Protein AF-A0A346E0C2-F1 (afdb_monomer)

Solvent-accessible surface area (backbone atoms only — not comparable to full-atom values): 6289 Å² total; per-residue (Å²): 88,82,45,80,42,81,31,66,73,36,49,52,70,63,55,39,50,56,50,36,53,48,53,52,53,33,57,74,68,73,50,68,73,43,48,37,40,30,35,58,86,47,45,39,72,72,65,89,44,69,49,77,52,70,75,83,54,90,87,35,72,44,78,42,43,42,59,57,49,31,73,74,60,34,49,65,50,52,51,50,53,53,38,55,73,66,43,72,98,46,72,69,54,58,57,54,57,70,62,51,42,78,44,72,80,77,128

Radius of gyration: 14.97 Å; Cα contacts (8 Å, |Δi|>4): 140; chains: 1; bounding box: 26×45×40 Å

InterPro domains:
  IPR005822 Large ribosomal subunit protein uL13 [PF00572] (3-101)
  IPR036899 Large ribosomal subunit protein uL13 superfamily [G3DSA:3.90.1180.10] (1-107)
  IPR036899 Large ribosomal subunit protein uL13 superfamily [SSF52161] (8-100)

Foldseek 3Di:
DEEEDEQAAEELLVVLLVVQVVVVVCVVVVHDYAYEYEDLVRHDYDQADWDWDAPPDVVRIDIDTPVRCCVVPNSLVVSLVSSCVSHPPDPVVNVNSVRHHYDYPDD

Structure (mmCIF, N/CA/C/O backbone):
data_AF-A0A346E0C2-F1
#
_entry.id   AF-A0A346E0C2-F1
#
loop_
_atom_site.group_PDB
_atom_site.id
_atom_site.type_symbol
_atom_site.label_atom_id
_atom_site.label_alt_id
_atom_site.label_comp_id
_atom_site.label_asym_id
_atom_site.label_entity_id
_atom_site.label_seq_id
_atom_site.pdbx_PDB_ins_code
_atom_site.Cartn_x
_atom_site.Cartn_y
_atom_site.Cartn_z
_atom_site.occupancy
_atom_site.B_iso_or_equiv
_atom_site.auth_seq_id
_atom_site.auth_comp_id
_atom_site.auth_asym_id
_atom_site.auth_atom_id
_atom_site.pdbx_PDB_model_num
ATOM 1 N N . MET A 1 1 ? -8.754 10.695 17.987 1.00 83.62 1 MET A N 1
ATOM 2 C CA . MET A 1 1 ? -7.368 11.221 18.027 1.00 83.62 1 MET A CA 1
ATOM 3 C C . MET A 1 1 ? -6.866 11.499 16.614 1.00 83.62 1 MET A C 1
ATOM 5 O O . MET A 1 1 ? -7.110 10.676 15.736 1.00 83.62 1 MET A O 1
ATOM 9 N N . LYS A 1 2 ? -6.206 12.638 16.380 1.00 86.44 2 LYS A N 1
ATOM 10 C CA . LYS A 1 2 ? -5.602 12.987 15.082 1.00 86.44 2 LYS A CA 1
ATOM 11 C C . LYS A 1 2 ? -4.100 12.700 15.146 1.00 86.44 2 LYS A C 1
ATOM 13 O O . LYS A 1 2 ? -3.446 13.165 16.071 1.00 86.44 2 LYS A O 1
ATOM 18 N N . ILE A 1 3 ? -3.563 11.932 14.199 1.00 89.94 3 ILE A N 1
ATOM 19 C CA . ILE A 1 3 ? -2.120 11.665 14.095 1.00 89.94 3 ILE A CA 1
ATOM 20 C C . ILE A 1 3 ? -1.626 12.167 12.745 1.00 89.94 3 ILE A C 1
ATOM 22 O O . ILE A 1 3 ? -2.192 11.821 11.710 1.00 89.94 3 ILE A O 1
ATOM 26 N N . ILE A 1 4 ? -0.568 12.972 12.767 1.00 90.56 4 ILE A N 1
ATOM 27 C CA . ILE A 1 4 ? 0.034 13.568 11.575 1.00 90.56 4 ILE A CA 1
ATOM 28 C C . ILE A 1 4 ? 1.416 12.949 11.371 1.00 90.56 4 ILE A C 1
ATOM 30 O O . ILE A 1 4 ? 2.219 12.879 12.300 1.00 90.56 4 ILE A O 1
ATOM 34 N N . TYR A 1 5 ? 1.699 12.509 10.148 1.00 90.81 5 TYR A N 1
ATOM 35 C CA . TYR A 1 5 ? 2.991 11.963 9.750 1.00 90.81 5 TYR A CA 1
ATOM 36 C C . TYR A 1 5 ? 3.550 12.727 8.554 1.00 90.81 5 TYR A C 1
ATOM 38 O O . TYR A 1 5 ? 2.925 12.775 7.498 1.00 90.81 5 TYR A O 1
ATOM 46 N N . ASN A 1 6 ? 4.762 13.265 8.702 1.00 90.69 6 ASN A N 1
ATOM 47 C CA . ASN A 1 6 ? 5.544 13.781 7.580 1.00 90.69 6 ASN A CA 1
ATOM 48 C C . ASN A 1 6 ? 6.350 12.639 6.937 1.00 90.69 6 ASN A C 1
ATOM 50 O O . ASN A 1 6 ? 7.117 11.960 7.638 1.00 90.69 6 ASN A O 1
ATOM 54 N N . LEU A 1 7 ? 6.156 12.432 5.630 1.00 88.69 7 LEU A N 1
ATOM 55 C CA . LEU A 1 7 ? 6.779 11.370 4.833 1.00 88.69 7 LEU A CA 1
ATOM 56 C C . LEU A 1 7 ? 8.063 11.802 4.105 1.00 88.69 7 LEU A C 1
ATOM 58 O O . LEU A 1 7 ? 8.741 10.947 3.531 1.00 88.69 7 LEU A O 1
ATOM 62 N N . LYS A 1 8 ? 8.432 13.088 4.164 1.00 89.00 8 LYS A N 1
ATOM 63 C CA . LYS A 1 8 ? 9.602 13.653 3.476 1.00 89.00 8 LYS A CA 1
ATOM 64 C C . LYS A 1 8 ? 10.876 12.848 3.773 1.00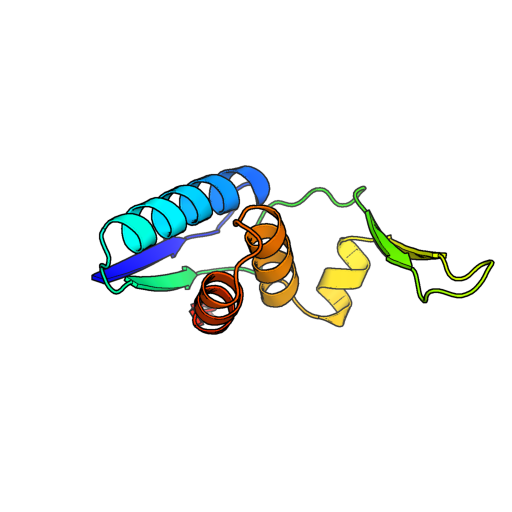 89.00 8 LYS A C 1
ATOM 66 O O . LYS A 1 8 ? 11.260 12.688 4.930 1.00 89.00 8 LYS A O 1
ATOM 71 N N . PHE A 1 9 ? 11.503 12.317 2.720 1.00 88.50 9 PHE A N 1
ATOM 72 C CA . PHE A 1 9 ? 12.759 11.552 2.736 1.00 88.50 9 PHE A CA 1
ATOM 73 C C . PHE A 1 9 ? 12.794 10.281 3.600 1.00 88.50 9 PHE A C 1
ATOM 75 O O . PHE A 1 9 ? 13.868 9.701 3.792 1.00 88.50 9 PHE A O 1
ATOM 82 N N . LYS A 1 10 ? 11.647 9.794 4.084 1.00 91.62 10 LYS A N 1
ATOM 83 C CA . LYS A 1 10 ? 11.573 8.565 4.885 1.00 91.62 10 LYS A CA 1
ATOM 84 C C . LYS A 1 10 ? 11.437 7.329 4.004 1.00 91.62 10 LYS A C 1
ATOM 86 O O . LYS A 1 10 ? 10.812 7.370 2.947 1.00 91.62 10 LYS A O 1
ATOM 91 N N . GLN A 1 11 ? 11.983 6.208 4.477 1.00 93.88 11 GLN A N 1
ATOM 92 C CA . GLN A 1 11 ? 11.819 4.911 3.821 1.00 93.88 11 GLN A CA 1
ATOM 93 C C . GLN A 1 11 ? 10.397 4.378 4.041 1.00 93.88 11 GLN A C 1
ATOM 95 O O . GLN A 1 11 ? 9.974 4.215 5.191 1.00 93.88 11 GLN A O 1
ATOM 100 N N . VAL A 1 12 ? 9.691 4.039 2.954 1.00 93.25 12 VAL A N 1
ATOM 101 C CA . VAL A 1 12 ? 8.283 3.575 2.978 1.00 93.25 12 VAL A CA 1
ATOM 102 C C . VAL A 1 12 ? 8.067 2.439 3.976 1.00 93.25 12 VAL A C 1
ATOM 104 O O . VAL A 1 12 ? 7.141 2.494 4.780 1.00 93.25 12 VAL A O 1
ATOM 107 N N . GLY A 1 13 ? 8.929 1.418 3.955 1.00 92.38 13 GLY A N 1
ATOM 108 C CA . GLY A 1 13 ? 8.760 0.238 4.805 1.00 92.38 13 GLY A CA 1
ATOM 109 C C . GLY A 1 13 ? 8.803 0.570 6.299 1.00 92.38 13 GLY A C 1
ATOM 110 O O . GLY A 1 13 ? 7.950 0.120 7.062 1.00 92.38 13 GLY A O 1
ATOM 111 N N . ARG A 1 14 ? 9.746 1.428 6.710 1.00 93.56 14 ARG A N 1
ATOM 112 C CA . ARG A 1 14 ? 9.911 1.827 8.116 1.00 93.56 14 ARG A CA 1
ATOM 113 C C . ARG A 1 14 ? 8.716 2.643 8.603 1.00 93.56 14 ARG A C 1
ATOM 115 O O . ARG A 1 14 ? 8.171 2.358 9.666 1.00 93.56 14 ARG A O 1
ATOM 122 N N . ILE A 1 15 ? 8.275 3.624 7.813 1.00 94.19 15 ILE A N 1
ATOM 123 C CA . ILE A 1 15 ? 7.148 4.470 8.214 1.00 94.19 15 ILE A CA 1
ATOM 124 C C . ILE A 1 15 ? 5.826 3.696 8.217 1.00 94.19 15 ILE A C 1
ATOM 126 O O . ILE A 1 15 ? 5.041 3.843 9.151 1.00 94.19 15 ILE A O 1
ATOM 130 N N . CYS A 1 16 ? 5.609 2.814 7.236 1.00 94.50 16 CYS A N 1
ATOM 131 C CA . CYS A 1 16 ? 4.408 1.985 7.188 1.00 94.50 16 CYS A CA 1
ATOM 132 C C . CYS A 1 16 ? 4.346 1.009 8.370 1.00 94.50 16 CYS A C 1
ATOM 134 O O . CYS A 1 16 ? 3.269 0.826 8.926 1.00 94.50 16 CYS A O 1
ATOM 136 N N . SER A 1 17 ? 5.486 0.466 8.812 1.00 96.12 17 SER A N 1
ATOM 137 C CA . SER A 1 17 ? 5.560 -0.392 10.004 1.00 96.12 17 SER A CA 1
ATOM 138 C C . SER A 1 17 ? 5.176 0.354 11.288 1.00 96.12 17 SER A C 1
ATOM 140 O O . SER A 1 17 ? 4.416 -0.146 12.114 1.00 96.12 17 SER A O 1
ATOM 142 N N . LEU A 1 18 ? 5.634 1.599 11.452 1.00 94.75 18 LEU A N 1
ATOM 143 C CA . LEU A 1 18 ? 5.243 2.421 12.603 1.00 94.75 18 LEU A CA 1
ATOM 144 C C . LEU A 1 18 ? 3.745 2.744 12.593 1.00 94.75 18 LEU A C 1
ATOM 146 O O . LEU A 1 18 ? 3.083 2.691 13.631 1.00 94.75 18 LEU A O 1
ATOM 150 N N . ILE A 1 19 ? 3.208 3.078 11.419 1.00 94.38 19 ILE A N 1
ATOM 151 C CA . ILE A 1 19 ? 1.786 3.373 11.248 1.00 94.38 19 ILE A CA 1
ATOM 152 C C . ILE A 1 19 ? 0.947 2.117 11.513 1.00 94.38 19 ILE A C 1
ATOM 154 O O . ILE A 1 19 ? -0.045 2.206 12.235 1.00 94.38 19 ILE A O 1
ATOM 158 N N . SER A 1 20 ? 1.341 0.952 10.989 1.00 94.69 20 SER A N 1
ATOM 159 C CA . SER A 1 20 ? 0.595 -0.297 11.170 1.00 94.69 20 SER A CA 1
ATOM 160 C C . SER A 1 20 ? 0.536 -0.713 12.638 1.00 94.69 20 SER A C 1
ATOM 162 O O . SER A 1 20 ? -0.553 -1.004 13.131 1.00 94.69 20 SER A O 1
ATOM 164 N N . LYS A 1 21 ? 1.656 -0.632 13.370 1.00 95.00 21 LYS A N 1
ATOM 165 C CA . LYS A 1 21 ? 1.699 -0.892 14.819 1.00 95.00 21 LYS A CA 1
ATOM 166 C C . LYS A 1 21 ? 0.736 0.006 15.586 1.00 95.00 21 LYS A C 1
ATOM 168 O O . LYS A 1 21 ? -0.038 -0.485 16.404 1.00 95.00 21 LYS A O 1
ATOM 173 N N . LYS A 1 22 ? 0.715 1.311 15.284 1.00 93.38 22 LYS A N 1
ATOM 174 C CA . LYS A 1 22 ? -0.264 2.215 15.905 1.00 93.38 22 LYS A CA 1
ATOM 175 C C . LYS A 1 22 ? -1.689 1.816 15.540 1.00 93.38 22 LYS A C 1
ATOM 177 O O . LYS A 1 22 ? -2.504 1.679 16.441 1.00 93.38 22 LYS A O 1
ATOM 182 N N . ILE A 1 23 ? -1.994 1.583 14.262 1.00 92.75 23 ILE A N 1
ATOM 183 C CA . ILE A 1 23 ? -3.338 1.161 13.833 1.00 92.75 23 ILE A CA 1
ATOM 184 C C . ILE A 1 23 ? -3.794 -0.074 14.615 1.00 92.75 23 ILE A C 1
ATOM 186 O O . ILE A 1 23 ? -4.905 -0.069 15.143 1.00 92.75 23 ILE A O 1
ATOM 190 N N . ILE A 1 24 ? -2.947 -1.096 14.731 1.00 93.06 24 ILE A N 1
ATOM 191 C CA . ILE A 1 24 ? -3.263 -2.329 15.460 1.00 93.06 24 ILE A CA 1
ATOM 192 C C . ILE A 1 24 ? -3.532 -2.023 16.938 1.00 93.06 24 ILE A C 1
ATOM 194 O O . ILE A 1 24 ? -4.600 -2.381 17.432 1.00 93.06 24 ILE A O 1
ATOM 198 N N . ASN A 1 25 ? -2.644 -1.284 17.609 1.00 92.88 25 ASN A N 1
ATOM 199 C CA . ASN A 1 25 ? -2.800 -0.942 19.027 1.00 92.88 25 ASN A CA 1
ATOM 200 C C . ASN A 1 25 ? -4.062 -0.109 19.298 1.00 92.88 25 ASN A C 1
ATOM 202 O O . ASN A 1 25 ? -4.810 -0.398 20.227 1.00 92.88 25 ASN A O 1
ATOM 206 N N . TYR A 1 26 ? -4.350 0.899 18.470 1.00 90.75 26 TYR A N 1
ATOM 207 C CA . TYR A 1 26 ? -5.56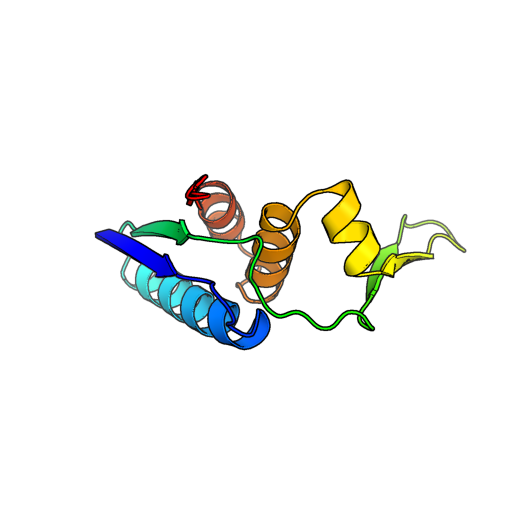8 1.707 18.611 1.00 90.75 26 TYR A CA 1
ATOM 208 C C . TYR A 1 26 ? -6.836 0.894 18.344 1.00 90.75 26 TYR A C 1
ATOM 210 O O . TYR A 1 26 ? -7.849 1.118 19.004 1.00 90.75 26 TYR A O 1
ATOM 218 N N . THR A 1 27 ? -6.774 -0.059 17.408 1.00 89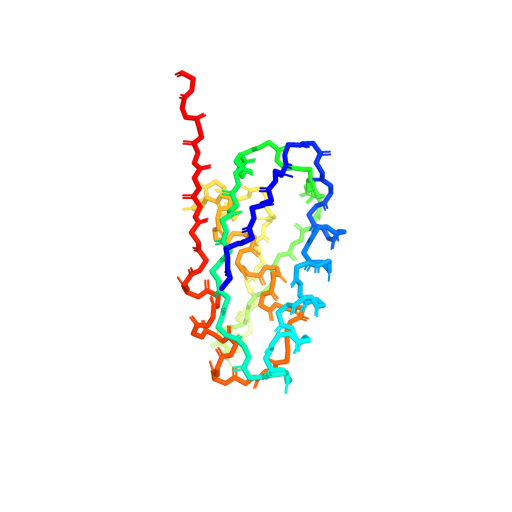.50 27 THR A N 1
ATOM 219 C CA . THR A 1 27 ? -7.894 -0.966 17.125 1.00 89.50 27 THR A CA 1
ATOM 220 C C . THR A 1 27 ? -8.138 -1.914 18.297 1.00 89.50 27 THR A C 1
ATOM 222 O O . THR A 1 27 ? -9.293 -2.158 18.627 1.00 89.50 27 THR A O 1
ATOM 225 N N . LEU A 1 28 ? -7.079 -2.407 18.949 1.00 89.56 28 LEU A N 1
ATOM 226 C CA . LEU A 1 28 ? -7.180 -3.245 20.147 1.00 89.56 28 LEU A CA 1
ATOM 227 C C . LEU A 1 28 ? -7.799 -2.478 21.326 1.00 89.56 28 LEU A C 1
ATOM 229 O O . LEU A 1 28 ? -8.655 -3.003 22.024 1.00 89.56 28 LEU A O 1
ATOM 233 N N . LEU A 1 29 ? -7.423 -1.209 21.494 1.00 89.94 29 LEU A N 1
ATOM 234 C CA . LEU A 1 29 ? -7.940 -0.324 22.543 1.00 89.94 29 LEU A CA 1
ATOM 235 C C . LEU A 1 29 ? -9.319 0.290 22.217 1.00 89.94 29 LEU A C 1
ATOM 237 O O . LEU A 1 29 ? -9.766 1.175 22.941 1.00 89.94 29 LEU A O 1
ATOM 241 N N . ASN A 1 30 ? -9.970 -0.105 21.112 1.00 85.75 30 ASN A N 1
ATOM 242 C CA . ASN A 1 30 ? -11.247 0.446 20.624 1.00 85.75 30 ASN A CA 1
ATOM 243 C C . ASN A 1 30 ? -11.287 1.986 20.491 1.00 85.75 30 ASN A C 1
ATOM 245 O O . ASN A 1 30 ? -12.347 2.613 20.526 1.00 85.75 30 ASN A O 1
ATOM 249 N N . LYS A 1 31 ? -10.130 2.626 20.286 1.00 86.81 31 LYS A N 1
ATOM 250 C CA . LYS A 1 31 ? -10.006 4.086 20.185 1.00 86.81 31 LYS A CA 1
ATOM 251 C C . LYS A 1 31 ? -10.105 4.546 18.729 1.00 86.81 31 LYS A C 1
ATOM 253 O O . LYS A 1 31 ? -9.430 4.027 17.841 1.00 86.81 31 LYS A O 1
ATOM 258 N N . LYS A 1 32 ? -10.901 5.593 18.473 1.00 83.56 32 LYS A N 1
ATOM 259 C CA . LYS A 1 32 ? -11.021 6.204 17.136 1.00 83.56 32 LYS A CA 1
ATOM 260 C C . LYS A 1 32 ? -9.775 7.028 16.780 1.00 83.56 32 LYS A C 1
ATOM 262 O O . LYS A 1 32 ? -9.370 7.935 17.518 1.00 83.56 32 LYS A O 1
ATOM 267 N N . MET A 1 33 ? -9.219 6.775 15.598 1.00 87.44 33 MET A N 1
ATOM 268 C CA . MET A 1 33 ? -8.026 7.444 15.077 1.00 87.44 33 MET A CA 1
ATOM 269 C C . MET A 1 33 ? -8.249 7.950 13.649 1.00 87.44 33 MET A C 1
ATOM 271 O O . MET A 1 33 ? -8.835 7.254 12.824 1.00 87.44 33 MET A O 1
ATOM 275 N N . VAL A 1 34 ? -7.736 9.146 13.361 1.00 88.06 34 VAL A N 1
ATOM 276 C CA . VAL A 1 34 ? -7.654 9.722 12.014 1.00 88.06 34 VAL A CA 1
ATOM 277 C C . VAL A 1 34 ? -6.182 9.977 11.704 1.00 88.06 34 VAL A C 1
ATOM 279 O O . VAL A 1 34 ? -5.497 10.637 12.489 1.00 88.06 34 VAL A O 1
ATOM 282 N N . ILE A 1 35 ? -5.695 9.435 10.587 1.00 91.81 35 ILE A N 1
ATOM 283 C CA . ILE A 1 35 ? -4.297 9.556 10.161 1.00 91.81 35 ILE A CA 1
ATOM 284 C C . ILE A 1 35 ? -4.213 10.532 8.991 1.00 91.81 35 ILE A C 1
ATOM 286 O O . ILE A 1 35 ? -4.875 10.338 7.970 1.00 91.81 35 ILE A O 1
ATOM 290 N N . PHE A 1 36 ? -3.348 11.532 9.138 1.00 92.50 36 PHE A N 1
ATOM 291 C CA . PHE A 1 36 ? -2.961 12.460 8.086 1.00 92.50 36 PHE A CA 1
ATOM 292 C C . PHE A 1 36 ? -1.526 12.175 7.649 1.00 92.50 36 PHE A C 1
ATOM 294 O O . PHE A 1 36 ? -0.604 12.189 8.469 1.00 92.50 36 PHE A O 1
ATOM 301 N N . LEU A 1 37 ? -1.341 11.940 6.355 1.00 90.69 37 LEU A N 1
ATOM 302 C CA . LEU A 1 37 ? -0.034 11.757 5.736 1.00 90.69 37 LEU A CA 1
ATOM 303 C C . LEU A 1 37 ? 0.299 12.988 4.899 1.00 90.69 37 LEU A C 1
ATOM 305 O O . LEU A 1 37 ? -0.443 13.323 3.979 1.00 90.69 37 LEU A O 1
ATOM 309 N N . LYS A 1 38 ? 1.405 13.653 5.236 1.00 92.00 38 LYS A N 1
ATOM 310 C CA . LYS A 1 38 ? 1.922 14.816 4.512 1.00 92.00 38 LYS A CA 1
ATOM 311 C C . LYS A 1 38 ? 3.067 14.424 3.582 1.00 92.00 38 LYS A C 1
ATOM 313 O O . LYS A 1 38 ? 3.915 13.616 3.975 1.00 92.00 38 LYS A O 1
ATOM 318 N N . ASN A 1 39 ? 3.128 15.061 2.413 1.00 88.81 39 ASN A N 1
ATOM 319 C CA . ASN A 1 39 ? 4.238 14.986 1.454 1.00 88.81 39 ASN A CA 1
ATOM 320 C C . ASN A 1 39 ? 4.507 13.568 0.929 1.00 88.81 39 ASN A C 1
ATOM 322 O O . ASN A 1 39 ? 5.632 13.066 1.012 1.00 88.81 39 ASN A O 1
ATOM 326 N N . SER A 1 40 ? 3.479 12.907 0.386 1.00 85.31 40 SER A N 1
ATOM 327 C CA . SER A 1 40 ? 3.607 11.533 -0.122 1.00 85.31 40 SER A CA 1
ATOM 328 C C . SER A 1 40 ? 4.571 11.417 -1.309 1.00 85.31 40 SER A C 1
ATOM 330 O O . SER A 1 40 ? 5.250 10.398 -1.437 1.00 85.31 40 SER A O 1
ATOM 332 N N . ASN A 1 41 ? 4.721 12.480 -2.103 1.00 86.62 41 ASN A N 1
ATOM 333 C CA . ASN A 1 41 ? 5.576 12.513 -3.296 1.00 86.62 41 ASN A CA 1
ATOM 334 C C . ASN A 1 41 ? 7.083 12.394 -2.994 1.00 86.62 41 ASN A C 1
ATOM 336 O O . ASN A 1 41 ? 7.850 11.945 -3.841 1.00 86.62 41 ASN A O 1
ATOM 340 N N . LEU A 1 42 ? 7.519 12.776 -1.787 1.00 87.88 42 LEU A N 1
ATOM 341 C CA . LEU A 1 42 ? 8.937 12.834 -1.395 1.00 87.88 42 LEU A CA 1
ATOM 342 C C . LEU A 1 42 ? 9.417 11.574 -0.654 1.00 87.88 42 LEU A C 1
ATOM 344 O O . LEU A 1 42 ? 10.470 11.583 -0.006 1.00 87.88 42 LEU A O 1
ATOM 348 N N . ILE A 1 43 ? 8.633 10.497 -0.687 1.00 90.19 43 ILE A N 1
ATOM 349 C CA . ILE A 1 43 ? 8.939 9.271 0.048 1.00 90.19 43 ILE A CA 1
ATOM 350 C C . ILE A 1 43 ? 10.019 8.445 -0.667 1.00 90.19 43 ILE A C 1
ATOM 352 O O . ILE A 1 43 ? 10.006 8.290 -1.890 1.00 90.19 43 ILE A O 1
ATOM 356 N N . LYS A 1 44 ? 10.958 7.865 0.091 1.00 92.38 44 LYS A N 1
ATOM 357 C CA . LYS A 1 44 ? 12.005 6.993 -0.463 1.00 92.38 44 LYS A CA 1
ATOM 358 C C . LYS A 1 44 ? 11.483 5.564 -0.605 1.00 92.38 44 LYS A C 1
ATOM 360 O O . LYS A 1 44 ? 11.057 4.943 0.373 1.00 92.38 44 LYS A O 1
ATOM 365 N N . TYR A 1 45 ? 11.546 5.029 -1.821 1.00 91.69 45 TYR A N 1
ATOM 366 C CA . TYR A 1 45 ? 11.110 3.673 -2.151 1.00 91.69 45 TYR A CA 1
ATOM 367 C C . TYR A 1 45 ? 12.145 2.948 -3.013 1.00 91.69 45 TYR A C 1
ATOM 369 O O . TYR A 1 45 ? 12.915 3.567 -3.746 1.00 91.69 45 TYR A O 1
ATOM 377 N N . ASN A 1 46 ? 12.152 1.615 -2.938 1.00 90.88 46 ASN A N 1
ATOM 378 C CA . ASN A 1 46 ? 12.984 0.810 -3.824 1.00 90.88 46 ASN A CA 1
ATOM 379 C C . ASN A 1 46 ? 12.349 0.768 -5.225 1.00 90.88 46 ASN A C 1
ATOM 381 O O . ASN A 1 46 ? 11.195 0.359 -5.386 1.00 90.88 46 ASN A O 1
ATOM 385 N N . LYS A 1 47 ? 13.103 1.206 -6.237 1.00 88.25 47 LYS A N 1
ATOM 386 C CA . LYS A 1 47 ? 12.663 1.227 -7.640 1.00 88.25 47 LYS A CA 1
ATOM 387 C C . LYS A 1 47 ? 12.687 -0.165 -8.280 1.00 88.25 47 LYS A C 1
ATOM 389 O O . LYS A 1 47 ? 11.897 -0.415 -9.185 1.00 88.25 47 LYS A O 1
ATOM 394 N N . LYS A 1 48 ? 13.555 -1.065 -7.797 1.00 89.25 48 LYS A N 1
ATOM 395 C CA . LYS A 1 48 ? 13.766 -2.414 -8.354 1.00 89.25 48 LYS A CA 1
ATOM 396 C C . LYS A 1 48 ? 12.708 -3.436 -7.919 1.00 89.25 48 LYS A C 1
ATOM 398 O O . LYS A 1 48 ? 12.703 -4.553 -8.422 1.00 89.25 48 LYS A O 1
ATOM 403 N N . SER A 1 49 ? 11.826 -3.092 -6.983 1.00 88.94 49 SER A N 1
ATOM 404 C CA . SER A 1 49 ? 10.770 -3.999 -6.521 1.00 88.94 49 SER A CA 1
ATOM 405 C C . SER A 1 49 ? 9.549 -4.009 -7.442 1.00 88.94 49 SER A C 1
ATOM 407 O O . SER A 1 49 ? 9.208 -3.008 -8.081 1.00 88.94 49 SER A O 1
ATOM 409 N N . PHE A 1 50 ? 8.884 -5.164 -7.475 1.00 91.12 50 PHE A N 1
ATOM 410 C CA . PHE A 1 50 ? 7.750 -5.450 -8.344 1.00 91.12 50 PHE A CA 1
ATOM 411 C C . PHE A 1 50 ? 6.532 -5.908 -7.539 1.00 91.12 50 PHE A C 1
ATOM 413 O O . PHE A 1 50 ? 6.661 -6.634 -6.554 1.00 91.12 50 PHE A O 1
ATOM 420 N N . PHE A 1 51 ? 5.343 -5.529 -8.005 1.00 88.88 51 PHE A N 1
ATOM 421 C CA . PHE A 1 51 ? 4.079 -6.121 -7.589 1.00 88.88 51 PHE A CA 1
ATOM 422 C C . PHE A 1 51 ? 3.627 -7.151 -8.612 1.00 88.88 51 PHE A C 1
ATOM 424 O O . PHE A 1 51 ? 3.585 -6.877 -9.813 1.00 88.88 51 PHE A O 1
ATOM 431 N N . TYR A 1 52 ? 3.199 -8.297 -8.105 1.00 93.19 52 TYR A N 1
ATOM 432 C CA . TYR A 1 52 ? 2.617 -9.365 -8.899 1.00 93.19 52 TYR A CA 1
ATOM 433 C C . TYR A 1 52 ? 1.113 -9.436 -8.647 1.00 93.19 52 TYR A C 1
ATOM 435 O O . TYR A 1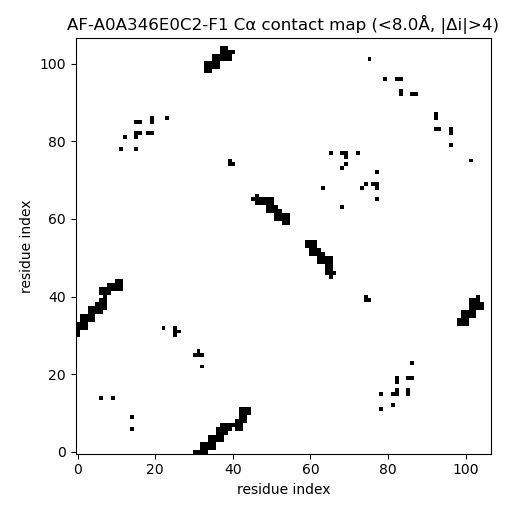 52 ? 0.632 -9.133 -7.550 1.00 93.19 52 TYR A O 1
ATOM 443 N N . LYS A 1 53 ? 0.360 -9.808 -9.676 1.00 93.44 53 LYS A N 1
ATOM 444 C CA . LYS A 1 53 ? -1.040 -10.216 -9.563 1.00 93.44 53 LYS A CA 1
ATOM 445 C C . LYS A 1 53 ? -1.288 -11.361 -10.532 1.00 93.44 53 LYS A C 1
ATOM 447 O O . LYS A 1 53 ? -0.716 -11.369 -11.617 1.00 93.44 53 LYS A O 1
ATOM 452 N N . HIS A 1 54 ? -2.149 -12.286 -10.152 1.00 95.75 54 HIS A N 1
ATOM 453 C CA . HIS A 1 54 ? -2.577 -13.373 -11.018 1.00 95.75 54 HIS A CA 1
ATOM 454 C C . HIS A 1 54 ? -4.043 -13.159 -11.388 1.00 95.75 54 HIS A C 1
ATOM 456 O O . HIS A 1 54 ? -4.814 -12.688 -10.551 1.00 95.75 54 HIS A O 1
ATOM 462 N N . THR A 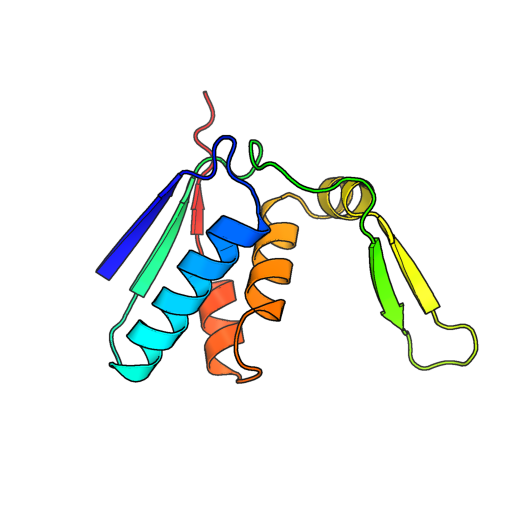1 55 ? -4.427 -13.446 -12.630 1.00 94.94 55 THR A N 1
ATOM 463 C CA . THR A 1 55 ? -5.834 -13.332 -13.058 1.00 94.94 55 THR A CA 1
ATOM 464 C C . THR A 1 55 ? -6.677 -14.541 -12.659 1.00 94.94 55 THR A C 1
ATOM 466 O O . THR A 1 55 ? -7.883 -14.394 -12.531 1.00 94.94 55 THR A O 1
ATOM 469 N N . GLY A 1 56 ? -6.055 -15.704 -12.446 1.00 94.88 56 GLY A N 1
ATOM 470 C CA . GLY A 1 56 ? -6.726 -16.975 -12.134 1.00 94.88 56 GLY A CA 1
ATOM 471 C C . GLY A 1 56 ? -6.618 -18.011 -13.256 1.00 94.88 56 GLY A C 1
ATOM 472 O O . GLY A 1 56 ? -6.718 -19.197 -12.988 1.00 94.88 56 GLY A O 1
ATOM 473 N N . PHE A 1 57 ? -6.325 -17.569 -14.480 1.00 96.12 57 PHE A N 1
ATOM 474 C CA . PHE A 1 57 ? -6.140 -18.428 -15.654 1.00 96.12 57 PHE A CA 1
ATOM 475 C C . PHE A 1 57 ? -4.683 -18.893 -15.806 1.00 96.12 57 PHE A C 1
ATOM 477 O O . PHE A 1 57 ? -3.783 -18.165 -15.370 1.00 96.12 57 PHE A O 1
ATOM 484 N N . PRO A 1 58 ? -4.418 -20.053 -16.440 1.00 96.00 58 PRO A N 1
ATOM 485 C CA . PRO A 1 58 ? -3.055 -20.466 -16.780 1.00 96.00 58 PRO A CA 1
ATOM 486 C C . PRO A 1 58 ? -2.365 -19.384 -17.626 1.00 96.00 58 PRO A C 1
ATOM 488 O O . PRO A 1 58 ? -2.975 -18.788 -18.510 1.00 96.00 58 PRO A O 1
ATOM 491 N N . GLY A 1 59 ? -1.109 -19.058 -17.300 1.00 94.19 59 GLY A N 1
ATOM 492 C CA . GLY A 1 59 ? -0.378 -17.937 -17.916 1.00 94.19 59 GLY A CA 1
ATOM 493 C C . GLY A 1 59 ? -0.806 -16.536 -17.442 1.00 94.19 59 GLY A C 1
ATOM 494 O O . GLY A 1 59 ? -0.286 -15.528 -17.913 1.00 94.19 59 GLY A O 1
ATOM 495 N N . GLY A 1 60 ? -1.717 -16.430 -16.471 1.00 95.25 60 GLY A N 1
ATOM 496 C CA . GLY A 1 60 ? -2.315 -15.178 -16.001 1.00 95.25 60 GLY A CA 1
ATOM 497 C C . GLY A 1 60 ? -1.444 -14.288 -15.103 1.00 95.25 60 GLY A C 1
ATOM 498 O O . GLY A 1 60 ? -1.974 -13.384 -14.443 1.00 95.25 60 GLY A O 1
ATOM 499 N N . LEU A 1 61 ? -0.133 -14.534 -15.017 1.00 95.44 61 LEU A N 1
ATOM 500 C CA . LEU A 1 61 ? 0.771 -13.800 -14.130 1.00 95.44 61 LEU A CA 1
ATOM 501 C C . LEU A 1 61 ? 1.118 -12.424 -14.714 1.00 95.44 61 LEU A C 1
ATOM 503 O O . LEU A 1 61 ? 1.749 -12.300 -15.758 1.00 95.44 61 LEU A O 1
ATOM 507 N N . LYS A 1 62 ? 0.752 -11.360 -13.998 1.00 93.69 62 LYS A N 1
ATOM 508 C CA . LYS A 1 62 ? 1.057 -9.973 -14.365 1.00 93.69 62 LYS A CA 1
ATOM 509 C C . LYS A 1 62 ? 2.047 -9.377 -13.372 1.00 93.69 62 LYS A C 1
ATOM 511 O O . LYS A 1 62 ? 1.799 -9.366 -12.164 1.00 93.69 62 LYS A O 1
ATOM 516 N N . LYS A 1 63 ? 3.137 -8.819 -13.895 1.00 93.81 63 LYS A N 1
ATOM 517 C CA . LYS A 1 63 ? 4.187 -8.123 -13.141 1.00 93.81 63 LYS A CA 1
ATOM 518 C C . LYS A 1 63 ? 4.118 -6.624 -13.419 1.00 93.81 63 LYS A C 1
ATOM 520 O O . LYS A 1 63 ? 3.970 -6.210 -14.562 1.00 93.81 63 LYS A O 1
ATOM 525 N N . ILE A 1 64 ? 4.234 -5.806 -12.377 1.00 93.06 64 ILE A N 1
ATOM 526 C CA . ILE A 1 64 ? 4.279 -4.345 -12.488 1.00 93.06 64 ILE A CA 1
ATOM 527 C C . ILE A 1 64 ? 5.397 -3.801 -11.600 1.00 93.06 64 ILE A C 1
ATOM 529 O O . ILE A 1 64 ? 5.514 -4.192 -10.440 1.00 93.06 64 ILE A O 1
ATOM 533 N N . SER A 1 65 ? 6.240 -2.913 -12.127 1.00 93.12 65 SER A N 1
ATOM 534 C CA . SER A 1 65 ? 7.285 -2.265 -11.325 1.00 93.12 65 SER A CA 1
ATOM 535 C C . SER A 1 65 ? 6.684 -1.210 -10.398 1.00 93.12 65 SER A C 1
ATOM 537 O O . SER A 1 65 ? 5.657 -0.60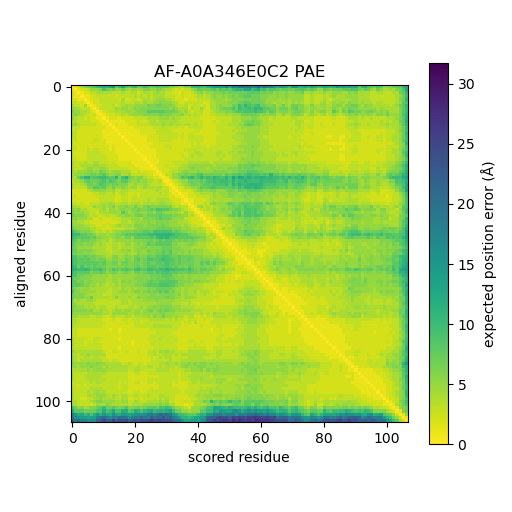1 -10.710 1.00 93.12 65 SER A O 1
ATOM 539 N N . ASN A 1 66 ? 7.338 -0.950 -9.264 1.00 89.56 66 ASN A N 1
ATOM 540 C CA . ASN A 1 66 ? 6.917 0.118 -8.354 1.00 89.56 66 ASN A CA 1
ATOM 541 C C . ASN A 1 66 ? 6.853 1.478 -9.048 1.00 89.56 66 ASN A C 1
ATOM 543 O O . ASN A 1 66 ? 5.905 2.229 -8.841 1.00 89.56 66 ASN A O 1
ATOM 547 N N . VAL A 1 67 ? 7.837 1.765 -9.902 1.00 91.50 67 VAL A N 1
ATOM 548 C CA . VAL A 1 67 ? 7.899 3.013 -10.671 1.00 91.50 67 VAL A CA 1
ATOM 549 C C . VAL A 1 67 ? 6.661 3.159 -11.553 1.00 91.50 67 VAL A C 1
ATOM 551 O O . VAL A 1 67 ? 6.014 4.203 -11.535 1.00 91.50 67 VAL A O 1
ATOM 554 N N . PHE A 1 68 ? 6.288 2.106 -12.283 1.00 91.44 68 PHE A N 1
ATOM 555 C CA . PHE A 1 68 ? 5.113 2.142 -13.149 1.00 91.44 68 PHE A CA 1
ATOM 556 C C . PHE A 1 68 ? 3.806 2.226 -12.351 1.00 91.44 68 PHE A C 1
ATOM 558 O O . PHE A 1 68 ? 2.899 2.965 -12.724 1.00 91.44 68 PHE A O 1
ATOM 565 N N . LEU A 1 69 ? 3.715 1.520 -11.219 1.00 91.62 69 LEU A N 1
ATOM 566 C CA . LEU A 1 69 ? 2.542 1.572 -10.345 1.00 91.62 69 LEU A CA 1
ATOM 567 C C . LEU A 1 69 ? 2.307 2.978 -9.785 1.00 91.62 69 LEU A C 1
ATOM 569 O O . LEU A 1 69 ? 1.169 3.442 -9.776 1.00 91.62 69 LEU A O 1
ATOM 573 N N . ILE A 1 70 ? 3.375 3.652 -9.352 1.00 92.12 70 ILE A N 1
ATOM 574 C CA . ILE A 1 70 ? 3.309 5.023 -8.838 1.00 92.12 70 ILE A CA 1
ATOM 575 C C . ILE A 1 70 ? 2.952 5.999 -9.961 1.00 92.12 70 ILE A C 1
ATOM 577 O O . ILE A 1 70 ? 2.092 6.846 -9.753 1.00 92.12 70 ILE A O 1
ATOM 581 N N . LYS A 1 71 ? 3.531 5.855 -11.160 1.00 91.44 71 LYS A N 1
ATOM 582 C CA . LYS A 1 71 ? 3.152 6.684 -1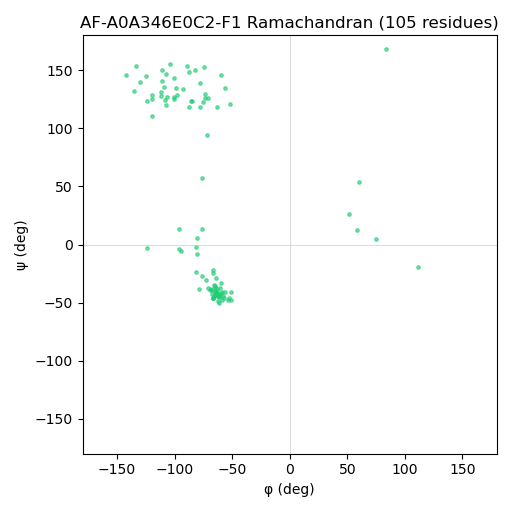2.318 1.00 91.44 71 LYS A CA 1
ATOM 583 C C . LYS A 1 71 ? 1.670 6.540 -12.673 1.00 91.44 71 LYS A C 1
ATOM 585 O O . LYS A 1 71 ? 1.019 7.529 -12.974 1.00 91.44 71 LYS A O 1
ATOM 590 N N . LYS A 1 72 ? 1.138 5.316 -12.625 1.00 92.00 72 LYS A N 1
ATOM 591 C CA . LYS A 1 72 ? -0.242 5.025 -13.028 1.00 92.00 72 LYS A CA 1
ATOM 592 C C . LYS A 1 72 ? -1.291 5.405 -11.977 1.00 92.00 72 LYS A C 1
ATOM 594 O O . LYS A 1 72 ? -2.383 5.820 -12.341 1.00 92.00 72 LYS A O 1
ATOM 599 N N . HIS A 1 73 ? -1.000 5.192 -10.693 1.00 90.44 73 HIS A N 1
ATOM 600 C CA . HIS A 1 73 ? -1.993 5.298 -9.612 1.00 90.44 73 HIS A CA 1
ATOM 601 C C . HIS A 1 73 ? -1.617 6.288 -8.497 1.00 90.44 73 HIS A C 1
ATOM 603 O O . HIS A 1 73 ? -2.398 6.480 -7.567 1.00 90.44 73 HIS A O 1
ATOM 609 N N . GLY A 1 74 ? -0.435 6.899 -8.560 1.00 91.69 74 GLY A N 1
ATOM 610 C CA . GLY A 1 74 ? 0.065 7.845 -7.566 1.00 91.69 74 GLY A CA 1
ATOM 611 C C . GLY A 1 74 ? 0.735 7.203 -6.345 1.00 91.69 74 GLY A C 1
ATOM 612 O O . GLY A 1 74 ? 0.644 5.996 -6.085 1.00 91.69 74 GLY A O 1
ATOM 613 N N . PHE A 1 75 ? 1.414 8.045 -5.560 1.00 91.62 75 PHE A N 1
ATOM 614 C CA . PHE A 1 75 ? 2.088 7.651 -4.316 1.00 91.62 75 PHE A CA 1
ATOM 615 C C . PHE A 1 75 ? 1.110 7.184 -3.236 1.00 91.62 75 PHE A C 1
ATOM 617 O O . PHE A 1 75 ? 1.399 6.237 -2.502 1.00 91.62 75 PHE A O 1
ATOM 624 N N . ASP A 1 76 ? -0.068 7.795 -3.170 1.00 92.31 76 ASP A N 1
ATOM 625 C CA . ASP A 1 76 ? -1.072 7.495 -2.152 1.00 92.31 76 ASP A CA 1
ATOM 626 C C . ASP A 1 76 ? -1.567 6.051 -2.266 1.00 92.31 76 ASP A C 1
ATOM 628 O O . ASP A 1 76 ? -1.653 5.328 -1.269 1.00 92.31 76 ASP A O 1
ATOM 632 N N . PHE A 1 77 ? -1.825 5.587 -3.495 1.00 91.94 77 PHE A N 1
ATOM 633 C CA . PHE A 1 77 ? -2.218 4.204 -3.751 1.00 91.94 77 PHE A CA 1
ATOM 634 C C . PHE A 1 77 ? -1.106 3.223 -3.368 1.00 91.94 77 PHE A C 1
ATOM 636 O O . PHE A 1 77 ? -1.367 2.203 -2.725 1.00 91.94 77 PHE A O 1
ATOM 643 N N . PHE A 1 78 ? 0.144 3.542 -3.710 1.00 93.31 78 PHE A N 1
ATOM 644 C CA . PHE A 1 78 ? 1.304 2.730 -3.347 1.00 93.31 78 PHE A CA 1
ATOM 645 C C . PHE A 1 78 ? 1.470 2.601 -1.822 1.00 93.31 78 PHE A C 1
ATOM 647 O O . PHE A 1 78 ? 1.664 1.492 -1.310 1.00 93.31 78 PHE A O 1
ATOM 654 N N . ILE A 1 79 ? 1.320 3.700 -1.077 1.00 93.44 79 ILE A N 1
ATOM 655 C CA . ILE A 1 79 ? 1.403 3.707 0.390 1.00 93.44 79 ILE A CA 1
ATOM 656 C C . ILE A 1 79 ? 0.238 2.924 1.004 1.00 93.44 79 ILE A C 1
ATOM 658 O O . ILE A 1 79 ? 0.469 2.067 1.858 1.00 93.44 79 ILE A O 1
ATOM 662 N N . LYS A 1 80 ? -1.002 3.140 0.537 1.00 94.31 80 LYS A N 1
ATOM 663 C CA . LYS A 1 80 ? -2.180 2.380 0.996 1.00 94.31 80 LYS A CA 1
ATOM 664 C C . LYS A 1 80 ? -2.002 0.879 0.770 1.00 94.31 80 LYS A C 1
ATOM 666 O O . LYS A 1 80 ? -2.278 0.092 1.672 1.00 94.31 80 LYS A O 1
ATOM 671 N N . LYS A 1 81 ? -1.506 0.477 -0.404 1.00 93.19 81 LYS A N 1
ATOM 672 C CA . LYS A 1 81 ? -1.264 -0.933 -0.740 1.00 93.19 81 LYS A CA 1
ATOM 673 C C . LYS A 1 81 ? -0.178 -1.553 0.140 1.00 93.19 81 LYS A C 1
ATOM 675 O O . LYS A 1 81 ? -0.337 -2.683 0.592 1.00 93.19 81 LYS A O 1
ATOM 680 N N . THR A 1 82 ? 0.884 -0.801 0.425 1.00 93.56 82 THR A N 1
ATOM 681 C CA . THR A 1 82 ? 1.963 -1.246 1.318 1.00 93.56 82 THR A CA 1
ATOM 682 C C . THR A 1 82 ? 1.469 -1.402 2.757 1.00 93.56 82 THR A C 1
ATOM 684 O O . THR A 1 82 ? 1.699 -2.440 3.371 1.00 93.56 82 THR A O 1
ATOM 687 N N . LEU A 1 83 ? 0.722 -0.420 3.274 1.00 95.06 83 LEU A N 1
ATOM 688 C CA . LEU A 1 83 ? 0.093 -0.489 4.597 1.00 95.06 83 LEU A CA 1
ATOM 689 C C . LEU A 1 83 ? -0.874 -1.668 4.715 1.00 95.06 83 LEU A C 1
ATOM 691 O O . LEU A 1 83 ? -0.867 -2.358 5.729 1.00 95.06 83 LEU A O 1
ATOM 695 N N . LEU A 1 84 ? -1.674 -1.928 3.677 1.00 93.88 84 LEU A N 1
ATOM 696 C CA . LEU A 1 84 ? -2.607 -3.055 3.657 1.00 93.88 84 LEU A CA 1
ATOM 697 C C . LEU A 1 84 ? -1.891 -4.399 3.785 1.00 93.88 84 LEU A C 1
ATOM 699 O O . LEU A 1 84 ? -2.395 -5.285 4.466 1.00 93.88 84 LEU A O 1
ATOM 703 N N . GLY A 1 85 ? -0.712 -4.534 3.174 1.00 92.56 85 GLY A N 1
ATOM 704 C CA . GLY A 1 85 ? 0.128 -5.722 3.320 1.00 92.56 85 GLY A CA 1
ATOM 705 C C . GLY A 1 85 ? 0.696 -5.913 4.731 1.00 92.56 85 GLY A C 1
ATOM 706 O O . GLY A 1 85 ? 1.028 -7.034 5.094 1.00 92.56 85 GLY A O 1
ATOM 707 N N . MET A 1 86 ? 0.782 -4.845 5.531 1.00 94.44 86 MET A N 1
ATOM 708 C CA . MET A 1 86 ? 1.310 -4.869 6.903 1.00 94.44 86 MET A CA 1
ATOM 709 C C . MET A 1 86 ? 0.227 -5.002 7.983 1.00 94.44 86 MET A C 1
ATOM 711 O O . MET A 1 86 ? 0.561 -5.067 9.166 1.00 94.44 86 MET A O 1
ATOM 715 N N . LEU A 1 87 ? -1.057 -4.996 7.613 1.00 94.88 87 LEU A N 1
ATOM 716 C CA . LEU A 1 87 ? -2.174 -5.110 8.551 1.00 94.88 87 LEU A CA 1
ATOM 717 C C . LEU A 1 87 ? -2.798 -6.514 8.529 1.00 94.88 87 LEU A C 1
ATOM 719 O O . LEU A 1 87 ? -2.754 -7.200 7.505 1.00 94.88 87 LEU A O 1
ATOM 723 N N . PRO A 1 88 ? -3.457 -6.935 9.626 1.00 93.94 88 PRO A N 1
ATOM 724 C CA . PRO A 1 88 ? -4.217 -8.179 9.640 1.00 93.94 88 PRO A CA 1
ATOM 725 C C . PRO A 1 88 ? -5.338 -8.166 8.593 1.00 93.94 88 PRO A C 1
ATOM 727 O O . PRO A 1 88 ? -5.989 -7.144 8.357 1.00 93.94 88 PRO A O 1
ATOM 730 N N . LYS A 1 89 ? -5.633 -9.328 8.001 1.00 92.88 89 LYS A N 1
ATOM 731 C CA . LYS A 1 89 ? -6.626 -9.483 6.923 1.00 92.88 89 LYS A CA 1
ATOM 732 C C . LYS A 1 89 ? -8.079 -9.449 7.434 1.00 92.88 89 LYS A C 1
ATOM 734 O O . LYS A 1 89 ? -8.842 -10.381 7.215 1.00 92.88 89 LYS A O 1
ATOM 739 N N . ARG A 1 90 ? -8.490 -8.370 8.111 1.00 93.38 90 ARG A N 1
ATOM 740 C CA . ARG A 1 90 ? -9.879 -8.158 8.578 1.00 93.38 90 ARG A CA 1
ATOM 741 C C . ARG A 1 90 ? -10.561 -7.024 7.809 1.00 93.38 90 ARG A C 1
ATOM 743 O O . ARG A 1 90 ? -9.905 -6.059 7.419 1.00 93.38 90 ARG A O 1
ATOM 750 N N . LYS A 1 91 ? -11.891 -7.104 7.645 1.00 91.50 91 LYS A N 1
ATOM 751 C CA . LYS A 1 91 ? -12.706 -6.072 6.961 1.00 91.50 91 LYS A CA 1
ATOM 752 C C . LYS A 1 91 ? -12.467 -4.670 7.549 1.00 91.50 91 LYS A C 1
ATOM 754 O O . LYS A 1 91 ? -12.123 -3.759 6.805 1.00 91.50 91 LYS A O 1
ATOM 759 N N . LYS A 1 92 ? -12.461 -4.554 8.886 1.00 90.75 92 LYS A N 1
AT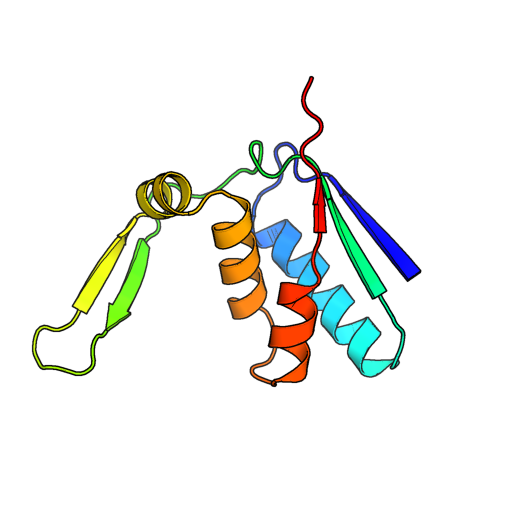OM 760 C CA . LYS A 1 92 ? -12.203 -3.299 9.621 1.00 90.75 92 LYS A CA 1
ATOM 761 C C . LYS A 1 92 ? -10.922 -2.572 9.172 1.00 90.75 92 LYS A C 1
ATOM 763 O O . LYS A 1 92 ? -10.935 -1.355 9.025 1.00 90.75 92 LYS A O 1
ATOM 768 N N . PHE A 1 93 ? -9.826 -3.289 8.905 1.00 92.19 93 PHE A N 1
ATOM 769 C CA . PHE A 1 93 ? -8.565 -2.663 8.479 1.00 92.19 93 PHE A CA 1
ATOM 770 C C . PHE A 1 93 ? -8.618 -2.129 7.045 1.00 92.19 93 PHE A C 1
ATOM 772 O O . PHE A 1 93 ? -7.997 -1.105 6.753 1.00 92.19 93 PHE A O 1
ATOM 779 N N . LYS A 1 94 ? -9.406 -2.760 6.163 1.00 91.62 94 LYS A N 1
ATOM 780 C CA . LYS A 1 94 ? -9.667 -2.225 4.818 1.00 91.62 94 LYS A CA 1
ATOM 781 C C . LYS A 1 94 ? -10.401 -0.887 4.910 1.00 91.62 94 LYS A C 1
ATOM 783 O O . LYS A 1 94 ? -10.041 0.053 4.203 1.00 91.62 94 LYS A O 1
ATOM 788 N N . ASP A 1 95 ? -11.366 -0.779 5.819 1.00 91.81 95 ASP A N 1
ATOM 789 C CA . ASP A 1 95 ? -12.131 0.454 6.025 1.00 91.81 95 ASP A CA 1
ATOM 790 C C . ASP A 1 95 ? -11.286 1.557 6.671 1.00 91.81 95 ASP A C 1
ATOM 792 O O . ASP A 1 95 ? -11.385 2.719 6.280 1.00 91.81 95 ASP A O 1
ATOM 796 N N . ILE A 1 96 ? -10.394 1.204 7.605 1.00 91.69 96 ILE A N 1
ATOM 797 C CA . ILE A 1 96 ? -9.430 2.147 8.195 1.00 91.69 96 ILE A CA 1
ATOM 798 C C . ILE A 1 96 ? -8.500 2.720 7.118 1.00 91.69 96 ILE A C 1
ATOM 800 O O . ILE A 1 96 ? -8.300 3.931 7.075 1.00 91.69 96 ILE A O 1
ATOM 804 N N . ILE A 1 97 ? -7.968 1.885 6.218 1.00 92.62 97 ILE A N 1
ATOM 805 C CA . ILE A 1 97 ? -7.067 2.348 5.148 1.00 92.62 97 ILE A CA 1
ATOM 806 C C . ILE A 1 97 ? -7.768 3.311 4.186 1.00 92.62 97 ILE A C 1
ATOM 808 O O . ILE A 1 97 ? -7.162 4.294 3.755 1.00 92.62 97 ILE A O 1
ATOM 812 N N . LYS A 1 98 ? -9.045 3.065 3.861 1.00 90.81 98 LYS A N 1
ATOM 813 C CA . LYS A 1 98 ? -9.836 3.979 3.020 1.00 90.81 98 LYS A CA 1
ATOM 814 C C . LYS A 1 98 ? -9.953 5.375 3.640 1.00 90.81 98 LYS A C 1
ATOM 816 O O . LYS A 1 98 ? -9.946 6.350 2.899 1.00 90.81 98 LYS A O 1
ATOM 821 N N . LYS A 1 99 ? -9.991 5.461 4.975 1.00 90.81 99 LYS A N 1
ATOM 822 C CA . LYS A 1 99 ? -10.115 6.707 5.751 1.00 90.81 99 LYS A CA 1
ATOM 823 C C . LYS A 1 99 ? -8.796 7.467 5.950 1.00 90.81 99 LYS A C 1
ATOM 825 O O . LYS A 1 99 ? -8.811 8.520 6.581 1.00 90.81 99 LYS A O 1
ATOM 830 N N . ILE A 1 100 ? -7.660 6.960 5.462 1.00 92.00 100 ILE A N 1
ATOM 831 C CA . ILE A 1 100 ? -6.380 7.682 5.545 1.00 92.00 100 ILE A CA 1
ATOM 832 C C . ILE A 1 100 ? -6.412 8.875 4.588 1.00 92.00 100 ILE A C 1
ATOM 834 O O . ILE A 1 100 ? -6.650 8.705 3.389 1.00 92.00 100 ILE A O 1
ATOM 838 N N . ILE A 1 101 ? -6.130 10.064 5.126 1.00 89.19 101 ILE A N 1
ATOM 839 C CA . ILE A 1 101 ? -6.164 11.327 4.388 1.00 89.19 101 ILE A CA 1
ATOM 840 C C . ILE A 1 101 ? -4.738 11.712 4.002 1.00 89.19 101 ILE A C 1
ATOM 842 O O . ILE A 1 101 ? -3.856 11.828 4.858 1.00 89.19 101 ILE A O 1
ATOM 846 N N . PHE A 1 102 ? -4.529 11.929 2.709 1.00 89.50 102 PHE A N 1
ATOM 847 C CA . PHE A 1 102 ? -3.277 12.423 2.153 1.00 89.50 102 PHE A CA 1
ATOM 848 C C . PHE A 1 102 ? -3.409 13.928 1.942 1.00 89.50 102 PHE A C 1
ATOM 850 O O . PHE A 1 102 ? -4.399 14.397 1.385 1.00 89.50 102 PHE A O 1
ATOM 857 N N . LYS A 1 103 ? -2.443 14.688 2.455 1.00 85.25 103 LYS A N 1
ATOM 858 C CA . LYS A 1 103 ? -2.342 16.133 2.258 1.00 85.25 103 LYS A CA 1
ATOM 859 C C . LYS A 1 103 ? -1.018 16.417 1.572 1.00 85.25 103 LYS A C 1
ATOM 861 O O . LYS A 1 103 ? 0.038 16.253 2.183 1.00 85.25 103 LYS A O 1
ATOM 866 N N . ASN A 1 104 ? -1.081 16.837 0.319 1.00 76.44 104 ASN A N 1
ATOM 867 C CA . ASN A 1 104 ? 0.075 17.418 -0.338 1.00 76.44 104 ASN A CA 1
ATOM 868 C C . ASN A 1 104 ? 0.060 18.910 -0.031 1.00 76.44 104 ASN A C 1
ATOM 870 O O . ASN A 1 104 ? -0.917 19.596 -0.318 1.00 76.44 104 ASN A O 1
ATOM 874 N N . GLU A 1 105 ? 1.105 19.375 0.648 1.00 68.19 105 GLU A N 1
ATOM 875 C CA . GLU A 1 105 ? 1.387 20.801 0.745 1.00 68.19 105 GLU A CA 1
ATOM 876 C C . GLU A 1 105 ? 1.884 21.190 -0.649 1.00 68.19 105 GLU A C 1
ATOM 878 O O . GLU A 1 105 ? 3.033 20.923 -0.998 1.00 68.19 105 GLU A O 1
ATOM 883 N N . ASN A 1 106 ? 0.970 21.677 -1.493 1.00 50.00 106 ASN A N 1
ATOM 884 C CA . ASN A 1 106 ? 1.368 22.395 -2.694 1.00 50.00 106 ASN A CA 1
ATOM 885 C C . ASN A 1 106 ? 2.109 23.637 -2.196 1.00 50.00 106 ASN A C 1
ATOM 887 O O . ASN A 1 106 ? 1.549 24.398 -1.405 1.00 50.00 106 ASN A O 1
ATOM 891 N N . ILE A 1 107 ? 3.384 23.731 -2.569 1.00 40.94 107 ILE A N 1
ATOM 892 C CA . ILE A 1 107 ? 4.166 24.965 -2.467 1.00 40.94 107 ILE A CA 1
ATOM 893 C C . ILE A 1 107 ? 3.460 26.021 -3.313 1.00 40.94 107 ILE A C 1
ATOM 895 O O . ILE A 1 107 ? 3.004 25.639 -4.418 1.00 40.94 107 ILE A O 1
#

Sequence (107 aa):
MKIIYNLKFKQVGRICSLISKKIINYTLLNKKMVIFLKNSNLIKYNKKSFFYKHTGFPGGLKKISNVFLIKKHGFDFFIKKTLLGMLPKRKKFKDIIKKIIFKNENI

Nearest PDB structures (foldseek):
  3j6b-assembly1_H  TM=8.432E-01  e=6.161E-07  Saccharomyces cerevisiae
  5mrc-assembly1_H  TM=8.445E-01  e=7.028E-07  Saccharomyces cerevisiae
  6ywy-assembly1_H  TM=8.254E-01  e=3.894E-06  Neurospora crassa
  4jtj-assembly1_D  TM=5.152E-01  e=1.568E+00  Neisseria meningitidis MC58
  4jtj-assembly1_C  TM=5.109E-01  e=1.910E+00  Neisseria meningitidis MC58

Organism: NCBI:txid881286

pLDDT: mean 90.39, std 7.29, range [40.94, 96.12]

Secondary structure (DSSP, 8-state):
-EEEEE-TT-BHHHHHHHHHHHHHHHHHTT---EEEEE-GGG-B--SS-EEEEE-SSTT-EEEEEHHHHHHHHHHHHH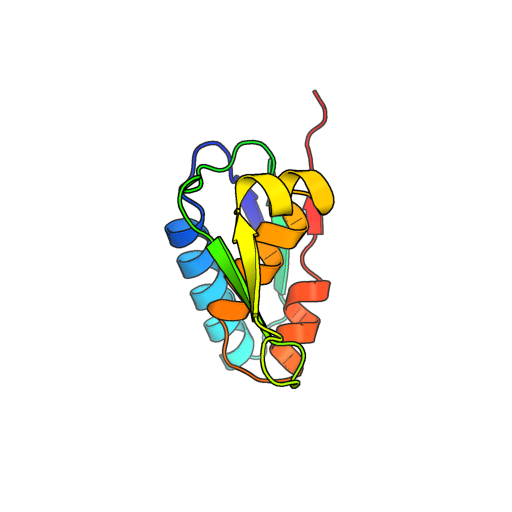HHHHHHHTS-S-HHHHHHHHTPEEE----

Mean predicted aligned error: 4.61 Å